Protein AF-A0A0I9TRM3-F1 (afdb_monomer_lite)

Organism: NCBI:txid29311

InterPro domains:
  IPR000084 PE-PGRS family, N-terminal [PF00934] (14-103)
  IPR038332 PPE superfamily [SSF140459] (17-93)

Structure (mmCIF, N/CA/C/O backbone):
data_AF-A0A0I9TRM3-F1
#
_entry.id   AF-A0A0I9TRM3-F1
#
loop_
_atom_site.group_PDB
_atom_site.id
_atom_site.type_symbol
_atom_site.label_atom_id
_atom_site.label_alt_id
_atom_site.label_comp_id
_atom_site.label_asym_id
_atom_site.label_entity_id
_atom_site.label_seq_id
_atom_site.pdbx_PDB_ins_code
_atom_site.Cartn_x
_atom_site.Cartn_y
_atom_site.Cartn_z
_atom_site.occupancy
_atom_site.B_iso_or_equiv
_atom_site.auth_seq_id
_atom_site.auth_comp_id
_atom_site.auth_asym_id
_atom_site.auth_atom_id
_atom_site.pdbx_PDB_model_num
ATOM 1 N N . MET A 1 1 ? 6.611 -0.626 -55.310 1.00 40.09 1 MET A N 1
ATOM 2 C CA . MET A 1 1 ? 7.076 0.446 -54.404 1.00 40.09 1 MET A CA 1
ATOM 3 C C . MET A 1 1 ? 6.396 0.248 -53.060 1.00 40.09 1 MET A C 1
ATOM 5 O O . MET A 1 1 ? 5.202 0.491 -52.957 1.00 40.09 1 MET A O 1
ATOM 9 N N . LEU A 1 2 ? 7.120 -0.291 -52.078 1.00 43.59 2 LEU A N 1
ATOM 10 C CA . LEU A 1 2 ? 6.645 -0.390 -50.696 1.00 43.59 2 LEU A CA 1
ATOM 11 C C . LEU A 1 2 ? 6.611 1.019 -50.092 1.00 43.59 2 LEU A C 1
ATOM 13 O O . LEU A 1 2 ? 7.574 1.773 -50.212 1.00 43.59 2 LEU A O 1
ATOM 17 N N . ASN A 1 3 ? 5.471 1.388 -49.514 1.00 50.25 3 ASN A N 1
ATOM 18 C CA . ASN A 1 3 ? 5.216 2.718 -48.981 1.00 50.25 3 ASN A CA 1
ATOM 19 C C . ASN A 1 3 ? 6.010 2.917 -47.678 1.00 50.25 3 ASN A C 1
ATOM 21 O O . ASN A 1 3 ? 5.616 2.408 -46.630 1.00 50.25 3 ASN A O 1
ATOM 25 N N . LEU A 1 4 ? 7.124 3.656 -47.745 1.00 54.84 4 LEU A N 1
ATOM 26 C CA . LEU A 1 4 ? 7.958 3.996 -46.583 1.00 54.84 4 LEU A CA 1
ATOM 27 C C . LEU A 1 4 ? 7.184 4.723 -45.468 1.00 54.84 4 LEU A C 1
ATOM 29 O O . LEU A 1 4 ? 7.631 4.707 -44.327 1.00 54.84 4 LEU A O 1
ATOM 33 N N . SER A 1 5 ? 6.030 5.336 -45.761 1.00 54.16 5 SER A N 1
ATOM 34 C CA . SER A 1 5 ? 5.204 5.984 -44.734 1.00 54.16 5 SER A CA 1
ATOM 35 C C . SER A 1 5 ? 4.516 4.971 -43.814 1.00 54.16 5 SER A C 1
ATOM 37 O O . SER A 1 5 ? 4.354 5.255 -42.634 1.00 54.16 5 SER A O 1
ATOM 39 N N . LEU A 1 6 ? 4.195 3.766 -44.303 1.00 48.88 6 LEU A N 1
ATOM 40 C CA . LEU A 1 6 ? 3.584 2.721 -43.473 1.00 48.88 6 LEU A CA 1
ATOM 41 C C . LEU A 1 6 ? 4.607 2.074 -42.523 1.00 48.88 6 LEU A C 1
ATOM 43 O O . LEU A 1 6 ? 4.245 1.608 -41.452 1.00 48.88 6 LEU A O 1
ATOM 47 N N . LEU A 1 7 ? 5.891 2.079 -42.899 1.00 48.03 7 LEU A N 1
ATOM 48 C CA . LEU A 1 7 ? 7.000 1.667 -42.029 1.00 48.03 7 LEU A CA 1
ATOM 49 C C . LEU A 1 7 ? 7.295 2.706 -40.935 1.00 48.03 7 LEU A C 1
ATOM 51 O O . LEU A 1 7 ? 7.729 2.315 -39.858 1.00 48.03 7 LEU A O 1
ATOM 55 N N . LYS A 1 8 ? 7.009 3.993 -41.191 1.00 45.03 8 LYS A N 1
ATOM 56 C CA . LYS A 1 8 ? 7.116 5.080 -40.204 1.00 45.03 8 LYS A CA 1
ATOM 57 C C . LYS A 1 8 ? 5.967 5.113 -39.202 1.00 45.03 8 LYS A C 1
ATOM 59 O O . LYS A 1 8 ? 6.196 5.398 -38.042 1.00 45.03 8 LYS A O 1
ATOM 64 N N . ASP A 1 9 ? 4.746 4.755 -39.591 1.00 44.81 9 ASP A N 1
ATOM 65 C CA . ASP A 1 9 ? 3.638 4.684 -38.619 1.00 44.81 9 ASP A CA 1
ATOM 66 C C . ASP A 1 9 ? 3.722 3.438 -37.715 1.00 44.81 9 ASP A C 1
ATOM 68 O O . ASP A 1 9 ? 3.151 3.407 -36.626 1.00 44.81 9 ASP A O 1
ATOM 72 N N . VAL A 1 10 ? 4.492 2.426 -38.132 1.00 49.06 10 VAL A N 1
ATOM 73 C CA . VAL A 1 10 ? 4.930 1.307 -37.279 1.00 49.06 10 VAL A CA 1
ATOM 74 C C . VAL A 1 10 ? 6.200 1.674 -36.484 1.00 49.06 10 VAL A C 1
ATOM 76 O O . VAL A 1 10 ? 6.611 0.903 -35.612 1.00 49.06 10 VAL A O 1
ATOM 79 N N . GLU A 1 11 ? 6.806 2.859 -36.696 1.00 47.38 11 GLU A N 1
ATOM 80 C CA . GLU A 1 11 ? 7.849 3.389 -35.808 1.00 47.38 11 GLU A CA 1
ATOM 81 C C . GLU A 1 11 ? 7.250 3.709 -34.432 1.00 47.38 11 GLU A C 1
ATOM 83 O O . GLU A 1 11 ? 6.847 4.817 -34.097 1.00 47.38 11 GLU A O 1
ATOM 88 N N . GLN A 1 12 ? 7.334 2.677 -33.599 1.00 53.97 12 GLN A N 1
ATOM 89 C CA . GLN A 1 12 ? 7.695 2.751 -32.195 1.00 53.97 12 GLN A CA 1
ATOM 90 C C . GLN A 1 12 ? 6.589 3.198 -31.240 1.00 53.97 12 GLN A C 1
ATOM 92 O O . GLN A 1 12 ? 6.696 4.203 -30.541 1.00 53.97 12 GLN A O 1
ATOM 97 N N . ILE A 1 13 ? 5.688 2.254 -30.954 1.00 56.44 13 ILE A N 1
ATOM 98 C CA . ILE A 1 13 ? 5.465 1.924 -29.538 1.00 56.44 13 ILE A CA 1
ATOM 99 C C . ILE A 1 13 ? 6.786 1.335 -29.016 1.00 56.44 13 ILE A C 1
ATOM 101 O O . ILE A 1 13 ? 6.970 0.120 -28.951 1.00 56.44 13 ILE A O 1
ATOM 105 N N . ARG A 1 14 ? 7.767 2.199 -28.732 1.00 72.25 14 ARG A N 1
ATOM 106 C CA . ARG A 1 14 ? 8.982 1.794 -28.029 1.00 72.25 14 ARG A CA 1
ATOM 107 C C . ARG A 1 14 ? 8.625 1.638 -26.565 1.00 72.25 14 ARG A C 1
ATOM 109 O O . ARG A 1 14 ? 7.961 2.495 -25.980 1.00 72.25 14 ARG A O 1
ATOM 116 N N . ALA A 1 15 ? 9.079 0.544 -25.969 1.00 82.31 15 ALA A N 1
ATOM 117 C CA . ALA A 1 15 ? 9.098 0.474 -24.523 1.00 82.31 15 ALA A CA 1
ATOM 118 C C . ALA A 1 15 ? 9.893 1.668 -23.980 1.00 82.31 15 ALA A C 1
ATOM 120 O O . ALA A 1 15 ? 10.879 2.093 -24.582 1.00 82.31 15 ALA A O 1
ATOM 121 N N . ASN A 1 16 ? 9.450 2.204 -22.847 1.00 90.69 16 ASN A N 1
ATOM 122 C CA . ASN A 1 16 ? 10.145 3.261 -22.124 1.00 90.69 16 ASN A CA 1
ATOM 123 C C . ASN A 1 16 ? 10.627 2.700 -20.773 1.00 90.69 16 ASN A C 1
ATOM 125 O O . ASN A 1 16 ? 9.903 2.826 -19.777 1.00 90.69 16 ASN A O 1
ATOM 129 N N . PRO A 1 17 ? 11.802 2.039 -20.727 1.00 94.25 17 PRO A N 1
ATOM 130 C CA . PRO A 1 17 ? 12.344 1.463 -19.497 1.00 94.25 17 PRO A CA 1
ATOM 131 C C . PRO A 1 17 ? 12.561 2.493 -18.385 1.00 94.25 17 PRO A C 1
ATOM 133 O O . PRO A 1 17 ? 12.323 2.193 -17.212 1.00 94.25 17 PRO A O 1
ATOM 136 N N . ASP A 1 18 ? 12.950 3.718 -18.743 1.00 93.62 18 ASP A N 1
ATOM 137 C CA . ASP A 1 18 ? 13.148 4.808 -17.785 1.00 93.62 18 ASP A CA 1
ATOM 138 C C . ASP A 1 18 ? 11.821 5.185 -17.123 1.00 93.62 18 ASP A C 1
ATOM 140 O O . ASP A 1 18 ? 11.718 5.221 -15.896 1.00 93.62 18 ASP A O 1
ATOM 144 N N . GLY A 1 19 ? 10.763 5.344 -17.925 1.00 94.50 19 GLY A N 1
ATOM 145 C CA . GLY A 1 19 ? 9.408 5.586 -17.430 1.00 94.50 19 GLY A CA 1
ATOM 146 C C . GLY A 1 19 ? 8.888 4.446 -16.548 1.00 94.50 19 GLY A C 1
ATOM 147 O O . GLY A 1 19 ? 8.283 4.693 -15.505 1.00 94.50 19 GLY A O 1
ATOM 148 N N . MET A 1 20 ? 9.163 3.188 -16.904 1.00 96.56 20 MET A N 1
ATOM 149 C CA . MET A 1 20 ? 8.815 2.030 -16.066 1.00 96.56 20 MET A CA 1
ATOM 150 C C . MET A 1 20 ? 9.551 2.058 -14.716 1.00 96.56 20 MET A C 1
ATOM 152 O O . MET A 1 20 ? 8.946 1.787 -13.675 1.00 96.56 20 MET A O 1
ATOM 156 N N . THR A 1 21 ? 10.833 2.430 -14.712 1.00 97.00 21 THR A N 1
ATOM 157 C CA . TH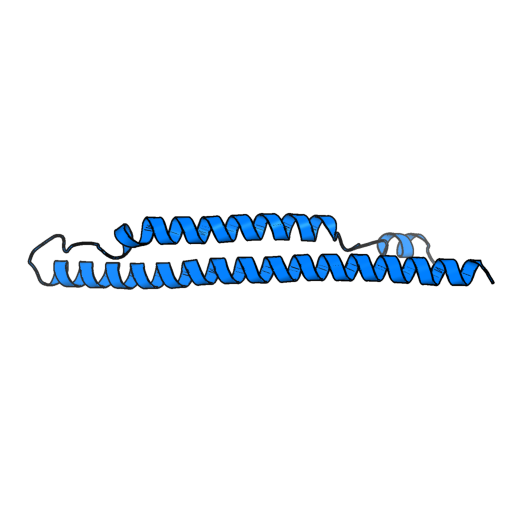R A 1 21 ? 11.656 2.551 -13.497 1.00 97.00 21 THR A CA 1
ATOM 158 C C . THR A 1 21 ? 11.181 3.697 -12.602 1.00 97.00 21 THR A C 1
ATOM 160 O O . THR A 1 21 ? 11.079 3.541 -11.378 1.00 97.00 21 THR A O 1
ATOM 163 N N . GLU A 1 22 ? 10.827 4.835 -13.200 1.00 97.12 22 GLU A N 1
ATOM 164 C CA . GLU A 1 22 ? 10.262 5.983 -12.495 1.00 97.12 22 GLU A CA 1
ATOM 165 C C . GLU A 1 22 ? 8.927 5.617 -11.830 1.00 97.12 22 GLU A C 1
ATOM 167 O O . GLU A 1 22 ? 8.751 5.818 -10.624 1.00 97.12 22 GLU A O 1
ATOM 172 N N . VAL A 1 23 ? 8.000 5.016 -12.586 1.00 96.56 23 VAL A N 1
ATOM 173 C CA . VAL A 1 23 ? 6.695 4.586 -12.062 1.00 96.56 23 VAL A CA 1
ATOM 174 C C . VAL A 1 23 ? 6.861 3.522 -10.980 1.00 96.56 23 VAL A C 1
ATOM 176 O O . VAL A 1 23 ? 6.180 3.595 -9.958 1.00 96.56 23 VAL A O 1
ATOM 179 N N . SER A 1 24 ? 7.789 2.574 -11.148 1.00 98.00 24 SER A N 1
ATOM 180 C CA . SER A 1 24 ? 8.133 1.602 -10.105 1.00 98.00 24 SER A CA 1
ATOM 181 C C . SER A 1 24 ? 8.498 2.309 -8.796 1.00 98.00 24 SER A C 1
ATOM 183 O O . SER A 1 24 ? 7.929 2.012 -7.746 1.00 98.00 24 SER A O 1
ATOM 185 N N . THR A 1 25 ? 9.409 3.281 -8.851 1.00 97.69 25 THR A N 1
ATOM 186 C CA . THR A 1 25 ? 9.871 4.014 -7.662 1.00 97.69 25 THR A CA 1
ATOM 187 C C . THR A 1 25 ? 8.723 4.756 -6.979 1.00 97.69 25 THR A C 1
ATOM 189 O O . THR A 1 25 ? 8.513 4.596 -5.775 1.00 97.69 25 THR A O 1
ATOM 192 N N . LYS A 1 26 ? 7.913 5.486 -7.756 1.00 98.00 26 LYS A N 1
ATOM 193 C CA . LYS A 1 26 ? 6.729 6.191 -7.239 1.00 98.00 26 LYS A CA 1
ATOM 194 C C . LYS A 1 26 ? 5.713 5.234 -6.620 1.00 98.00 26 LYS A C 1
ATOM 196 O O . LYS A 1 26 ? 5.119 5.542 -5.591 1.00 98.00 26 LYS A O 1
ATOM 201 N N . MET A 1 27 ? 5.515 4.058 -7.209 1.00 97.56 27 MET A N 1
ATOM 202 C CA . MET A 1 27 ? 4.569 3.075 -6.684 1.00 97.56 27 MET A CA 1
ATOM 203 C C . MET A 1 27 ? 5.036 2.478 -5.349 1.00 97.56 27 MET A C 1
ATOM 205 O O . MET A 1 27 ? 4.209 2.272 -4.459 1.00 97.56 27 MET A O 1
ATOM 209 N N . VAL A 1 28 ? 6.343 2.245 -5.166 1.00 97.50 28 VAL A N 1
ATOM 210 C CA . VAL A 1 28 ? 6.900 1.840 -3.860 1.00 97.50 28 VAL A CA 1
ATOM 211 C C . VAL A 1 28 ? 6.608 2.900 -2.802 1.00 97.50 28 VAL A C 1
ATOM 213 O O . VAL A 1 28 ? 6.162 2.561 -1.703 1.00 97.50 28 VAL A O 1
ATOM 216 N N . GLU A 1 29 ? 6.824 4.173 -3.136 1.00 97.75 29 GLU A N 1
ATOM 217 C CA . GLU A 1 29 ? 6.545 5.291 -2.237 1.00 97.75 29 GLU A CA 1
ATOM 218 C C . GLU A 1 29 ? 5.057 5.361 -1.873 1.00 97.75 29 GLU A C 1
ATOM 220 O O . GLU A 1 29 ? 4.716 5.360 -0.689 1.00 97.75 29 GLU A O 1
ATOM 225 N N . ILE A 1 30 ? 4.161 5.324 -2.864 1.00 97.88 30 ILE A N 1
ATOM 226 C CA . ILE A 1 30 ? 2.706 5.323 -2.650 1.00 97.88 30 ILE A CA 1
ATOM 227 C C . ILE A 1 30 ? 2.292 4.156 -1.748 1.00 97.88 30 ILE A C 1
ATOM 229 O O . ILE A 1 30 ? 1.586 4.356 -0.759 1.00 97.88 30 ILE A O 1
ATOM 233 N N . ALA A 1 31 ? 2.756 2.939 -2.042 1.00 97.69 31 ALA A N 1
ATOM 234 C CA . ALA A 1 31 ? 2.439 1.766 -1.239 1.00 97.69 31 ALA A CA 1
ATOM 235 C C . ALA A 1 31 ? 2.932 1.906 0.210 1.00 97.69 31 ALA A C 1
ATOM 237 O O . ALA A 1 31 ? 2.232 1.518 1.146 1.00 97.69 31 ALA A O 1
ATOM 238 N N . HIS A 1 32 ? 4.116 2.486 0.415 1.00 97.44 32 HIS A N 1
ATOM 239 C CA . HIS A 1 32 ? 4.645 2.752 1.748 1.00 97.44 32 HIS A CA 1
ATOM 240 C C . HIS A 1 32 ? 3.793 3.771 2.517 1.00 97.44 32 HIS A C 1
ATOM 242 O O . HIS A 1 32 ? 3.423 3.514 3.667 1.00 97.44 32 HIS A O 1
ATOM 248 N N . GLN A 1 33 ? 3.413 4.878 1.872 1.00 98.06 33 GLN A N 1
ATOM 249 C CA . GLN A 1 33 ? 2.542 5.892 2.471 1.00 98.06 33 GLN A CA 1
ATOM 250 C C . GLN A 1 33 ? 1.166 5.323 2.836 1.00 98.06 33 GLN A C 1
ATOM 252 O O . GLN A 1 33 ? 0.652 5.611 3.918 1.00 98.06 33 GLN A O 1
ATOM 257 N N . ILE A 1 34 ? 0.597 4.459 1.987 1.00 97.62 34 ILE A N 1
ATOM 258 C CA . ILE A 1 34 ? -0.663 3.758 2.272 1.00 97.62 34 ILE A CA 1
ATOM 259 C C . ILE A 1 34 ? -0.528 2.902 3.535 1.00 97.62 34 ILE A C 1
ATOM 261 O O . ILE A 1 34 ? -1.361 3.021 4.434 1.00 97.62 34 ILE A O 1
ATOM 265 N N . SER A 1 35 ? 0.526 2.084 3.649 1.00 96.19 35 SER A N 1
ATOM 266 C CA . SER A 1 35 ? 0.751 1.251 4.840 1.00 96.19 35 SER A CA 1
ATOM 267 C C . SER A 1 35 ? 0.895 2.090 6.117 1.00 96.19 35 SER A C 1
ATOM 269 O O . SER A 1 35 ? 0.282 1.769 7.137 1.00 96.19 35 SER A O 1
ATOM 271 N N . ILE A 1 36 ? 1.654 3.192 6.070 1.00 97.44 36 ILE A N 1
ATOM 272 C CA . ILE A 1 36 ? 1.817 4.102 7.217 1.00 97.44 36 ILE A CA 1
ATOM 273 C C . ILE A 1 36 ? 0.476 4.722 7.614 1.00 97.44 36 ILE A C 1
ATOM 275 O O . ILE A 1 36 ? 0.104 4.714 8.792 1.00 97.44 36 ILE A O 1
ATOM 279 N N . ALA A 1 37 ? -0.260 5.267 6.644 1.00 97.12 37 ALA A N 1
ATOM 280 C CA . ALA A 1 37 ? -1.543 5.907 6.895 1.00 97.12 37 ALA A CA 1
ATOM 281 C C . ALA A 1 37 ? -2.556 4.914 7.481 1.00 97.12 37 ALA A C 1
ATOM 283 O O . ALA A 1 37 ? -3.243 5.244 8.453 1.00 97.12 37 ALA A O 1
ATOM 284 N N . ASN A 1 38 ? -2.599 3.690 6.948 1.00 96.75 38 ASN A N 1
ATOM 285 C CA . ASN A 1 38 ? -3.466 2.622 7.430 1.00 96.75 38 ASN A CA 1
ATOM 286 C C . ASN A 1 38 ? -3.167 2.268 8.893 1.00 96.75 38 ASN A C 1
ATOM 288 O O . ASN A 1 38 ? -4.061 2.309 9.740 1.00 96.75 38 ASN A O 1
ATOM 292 N N . ALA A 1 39 ? -1.894 2.030 9.225 1.00 95.75 39 ALA A N 1
ATOM 293 C CA . ALA A 1 39 ? -1.470 1.736 10.592 1.00 95.75 39 ALA A CA 1
ATOM 294 C C . ALA A 1 39 ? -1.797 2.886 11.561 1.00 95.75 39 ALA A C 1
ATOM 296 O O . ALA A 1 39 ? -2.318 2.659 12.654 1.00 95.75 39 ALA A O 1
ATOM 297 N N . LYS A 1 40 ? -1.561 4.138 11.144 1.00 96.94 40 LYS A N 1
ATOM 298 C CA . LYS A 1 40 ? -1.838 5.333 11.957 1.00 96.94 40 LYS A CA 1
ATOM 299 C C . LYS A 1 40 ? -3.330 5.519 12.243 1.00 96.94 40 LYS A C 1
ATOM 301 O O . LYS A 1 40 ? -3.692 6.012 13.311 1.00 96.94 40 LYS A O 1
ATOM 306 N N . LYS A 1 41 ? -4.203 5.171 11.295 1.00 95.12 41 LYS A N 1
ATOM 307 C CA . LYS A 1 41 ? -5.659 5.364 11.414 1.00 95.12 41 LYS A CA 1
ATOM 308 C C . LYS A 1 41 ? -6.390 4.155 11.995 1.00 95.12 41 LYS A C 1
ATOM 310 O O . LYS A 1 41 ? -7.500 4.330 12.503 1.00 95.12 41 LYS A O 1
ATOM 315 N N . ALA A 1 42 ? -5.764 2.978 12.017 1.00 95.50 42 ALA A N 1
ATOM 316 C CA . ALA A 1 42 ? -6.362 1.749 12.530 1.00 95.50 42 ALA A CA 1
ATOM 317 C C . ALA A 1 42 ? -7.004 1.899 13.925 1.00 95.50 42 ALA A C 1
ATOM 319 O O . ALA A 1 42 ? -8.151 1.476 14.075 1.00 95.50 42 ALA A O 1
ATOM 320 N N . PRO A 1 43 ? -6.386 2.542 14.941 1.00 95.00 43 PRO A N 1
ATOM 321 C CA . PRO A 1 43 ? -7.010 2.660 16.261 1.00 95.00 43 PRO A CA 1
ATOM 322 C C . PRO A 1 43 ? -8.336 3.425 16.237 1.00 95.00 43 PRO A C 1
ATOM 324 O O . PRO A 1 43 ? -9.288 3.014 16.891 1.00 95.00 43 PRO A O 1
ATOM 327 N N . VAL A 1 44 ? -8.425 4.497 15.444 1.00 95.00 44 VAL A N 1
ATOM 328 C CA . VAL A 1 44 ? -9.631 5.338 15.354 1.00 95.00 44 VAL A CA 1
ATOM 329 C C . VAL A 1 44 ? -10.786 4.578 14.699 1.00 95.00 44 VAL A C 1
ATOM 331 O O . VAL A 1 44 ? -11.941 4.788 15.048 1.00 95.00 44 VAL A O 1
ATOM 334 N N . MET A 1 45 ? -10.478 3.660 13.781 1.00 94.69 45 MET A N 1
ATOM 335 C CA . MET A 1 45 ? -11.482 2.875 13.059 1.00 94.69 45 MET A CA 1
ATOM 336 C C . MET A 1 45 ? -11.842 1.551 13.750 1.00 94.69 45 MET A C 1
ATOM 338 O O . MET A 1 45 ? -12.869 0.960 13.428 1.00 94.69 45 MET A O 1
ATOM 342 N N . THR A 1 46 ? -11.006 1.062 14.673 1.00 97.00 46 THR A N 1
ATOM 343 C CA . THR A 1 46 ? -11.153 -0.272 15.296 1.00 97.00 46 THR A CA 1
ATOM 344 C C . THR A 1 46 ? -11.393 -0.247 16.803 1.00 97.00 46 THR A C 1
ATOM 346 O O . THR A 1 46 ? -11.649 -1.304 17.387 1.00 97.00 46 THR A O 1
ATOM 349 N N . LYS A 1 47 ? -11.330 0.934 17.430 1.00 97.06 47 LYS A N 1
ATOM 350 C CA . LYS A 1 47 ? -11.583 1.147 18.863 1.00 97.06 47 LYS A CA 1
ATOM 351 C C . LYS A 1 47 ? -12.702 2.165 19.110 1.00 97.06 47 LYS A C 1
ATOM 353 O O . LYS A 1 47 ? -12.629 2.962 20.038 1.00 97.06 47 LYS A O 1
ATOM 358 N N . ILE A 1 48 ? -13.732 2.145 18.271 1.00 97.00 48 ILE A N 1
ATOM 359 C CA . ILE A 1 48 ? -14.929 2.976 18.405 1.00 97.00 48 ILE A CA 1
ATOM 360 C C . ILE A 1 48 ? -15.729 2.483 19.622 1.00 97.00 48 ILE A C 1
ATOM 362 O O . ILE A 1 48 ? -16.161 1.324 19.627 1.00 97.00 48 ILE A O 1
ATOM 366 N N . PRO A 1 49 ? -15.922 3.312 20.661 1.00 97.44 49 PRO A N 1
ATOM 367 C CA . PRO A 1 49 ? -16.729 2.938 21.814 1.00 97.44 49 PRO A CA 1
ATOM 368 C C . PRO A 1 49 ? -18.224 2.964 21.475 1.00 97.44 49 PRO A C 1
ATOM 370 O O . PRO A 1 49 ? -18.657 3.613 20.523 1.00 97.44 49 PRO A O 1
ATOM 373 N N . ALA A 1 50 ? -19.029 2.272 22.281 1.00 97.94 50 ALA A N 1
ATOM 374 C CA . ALA A 1 50 ? -20.478 2.414 22.208 1.00 97.94 50 ALA A CA 1
ATOM 375 C C . ALA A 1 50 ? -20.893 3.826 22.660 1.00 97.94 50 ALA A C 1
ATOM 377 O O . ALA A 1 50 ? -20.415 4.278 23.703 1.00 97.94 50 ALA A O 1
ATOM 378 N N . PRO A 1 51 ? -21.772 4.521 21.912 1.00 97.19 51 PRO A N 1
ATOM 379 C CA . PRO A 1 51 ? -22.214 5.867 22.279 1.00 97.19 51 PRO A CA 1
ATOM 380 C C . PRO A 1 51 ? -23.170 5.879 23.485 1.00 97.19 51 PRO A C 1
ATOM 382 O O . PRO A 1 51 ? -23.308 6.903 24.147 1.00 97.19 51 PRO A O 1
ATOM 385 N N . GLY A 1 52 ? -23.804 4.745 23.791 1.00 97.38 52 GLY A N 1
ATOM 386 C CA . GLY A 1 52 ? -24.734 4.562 24.904 1.00 97.38 52 GLY A CA 1
ATOM 387 C C . GLY A 1 52 ? -24.627 3.173 25.540 1.00 97.38 52 GLY A C 1
ATOM 388 O O . GLY A 1 52 ? -23.865 2.316 25.088 1.00 97.38 52 GLY A O 1
ATOM 389 N N . LYS A 1 53 ? -25.394 2.956 26.616 1.00 97.75 53 LYS A N 1
ATOM 390 C CA . LYS A 1 53 ? -25.436 1.686 27.371 1.00 97.75 53 LYS A CA 1
ATOM 391 C C . LYS A 1 53 ? -26.439 0.669 26.814 1.00 97.75 53 LYS A C 1
ATOM 393 O O . LYS A 1 53 ? -26.512 -0.448 27.316 1.00 97.75 53 LYS A O 1
ATOM 398 N N . ASP A 1 54 ? -27.234 1.058 25.824 1.00 98.19 54 ASP A N 1
ATOM 399 C CA . ASP A 1 54 ? -28.251 0.211 25.215 1.00 98.19 54 ASP A CA 1
ATOM 400 C C . ASP A 1 54 ? -27.650 -0.801 24.221 1.00 98.19 54 ASP A C 1
ATOM 402 O O . ASP A 1 54 ? -26.503 -0.699 23.768 1.00 98.19 54 ASP A O 1
ATOM 406 N N . SER A 1 55 ? -28.449 -1.808 23.873 1.00 98.00 55 SER A N 1
ATOM 407 C CA . SER A 1 55 ? -28.035 -2.888 22.977 1.00 98.00 55 SER A CA 1
ATOM 408 C C . SER A 1 55 ? -27.759 -2.414 21.547 1.00 98.00 55 SER A C 1
ATOM 410 O O . SER A 1 55 ? -26.887 -2.984 20.886 1.00 98.00 55 SER A O 1
ATOM 412 N N . VAL A 1 56 ? -28.436 -1.364 21.071 1.00 98.19 56 VAL A N 1
ATOM 413 C CA . VAL A 1 56 ? -28.245 -0.810 19.722 1.00 98.19 56 VAL A CA 1
ATOM 414 C C . VAL A 1 56 ? -26.908 -0.078 19.641 1.00 98.19 56 VAL A C 1
ATOM 416 O O . VAL A 1 56 ? -26.146 -0.287 18.694 1.00 98.19 56 VAL A O 1
ATOM 419 N N . SER A 1 57 ? -26.558 0.701 20.664 1.00 98.38 57 SER A N 1
ATOM 420 C CA . SER A 1 57 ? -25.246 1.336 20.811 1.00 98.38 57 SER A CA 1
ATOM 421 C C . SER A 1 57 ? -24.108 0.312 20.834 1.00 98.38 57 SER A C 1
ATOM 423 O O . SER A 1 57 ? -23.107 0.472 20.1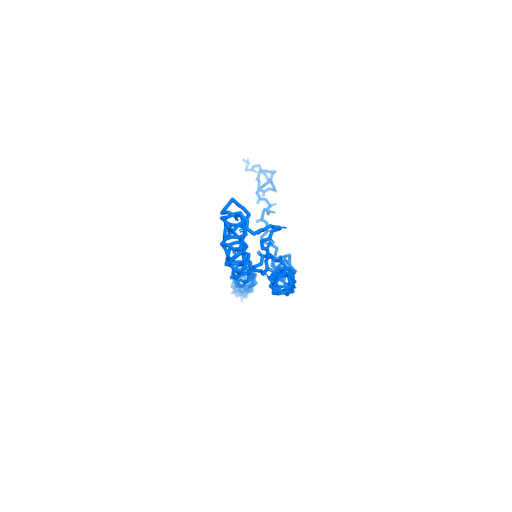28 1.00 98.38 57 SER A O 1
ATOM 425 N N . ALA A 1 58 ? -24.270 -0.778 21.592 1.00 98.44 58 ALA A N 1
ATOM 426 C CA . ALA A 1 58 ? -23.290 -1.861 21.640 1.00 98.44 58 ALA A CA 1
ATOM 427 C C . ALA A 1 58 ? -23.138 -2.571 20.283 1.00 98.44 58 ALA A C 1
ATOM 429 O O . ALA A 1 58 ? -22.015 -2.842 19.845 1.00 98.44 58 ALA A O 1
ATOM 430 N N . LEU A 1 59 ? -24.251 -2.852 19.597 1.00 98.38 59 LEU A N 1
ATOM 431 C CA . LEU A 1 59 ? -24.244 -3.463 18.268 1.00 98.38 59 LEU A CA 1
ATOM 432 C C . LEU A 1 59 ? -23.561 -2.558 17.236 1.00 98.38 59 LEU A C 1
ATOM 434 O O . LEU A 1 59 ? -22.722 -3.027 16.467 1.00 98.38 59 LEU A O 1
ATOM 438 N N . SER A 1 60 ? -23.863 -1.260 17.265 1.00 97.94 60 SER A N 1
ATOM 439 C CA . SER A 1 60 ? -23.288 -0.262 16.360 1.00 97.94 60 SER A CA 1
ATOM 440 C C . SER A 1 60 ? -21.768 -0.191 16.511 1.00 97.94 60 SER A C 1
ATOM 442 O O . SER A 1 60 ? -21.039 -0.290 15.523 1.00 97.94 60 SER A O 1
ATOM 444 N N . ALA A 1 61 ? -21.266 -0.126 17.750 1.00 98.44 61 ALA A N 1
ATOM 445 C CA . ALA A 1 61 ? -19.830 -0.151 18.022 1.00 98.44 61 ALA A CA 1
ATOM 446 C C . ALA A 1 61 ? -19.171 -1.430 17.484 1.00 98.44 61 ALA A C 1
ATOM 448 O O . ALA A 1 61 ? -18.139 -1.374 16.814 1.00 98.44 61 ALA A O 1
ATOM 449 N N . ARG A 1 62 ? -19.775 -2.601 17.728 1.00 98.25 62 ARG A N 1
ATOM 450 C CA . ARG A 1 62 ? -19.267 -3.884 17.208 1.00 98.25 62 ARG A CA 1
ATOM 451 C C . ARG A 1 62 ? -19.197 -3.888 15.682 1.00 98.25 62 ARG A C 1
ATOM 453 O O . ARG A 1 62 ? -18.173 -4.301 15.135 1.00 98.25 62 ARG A O 1
ATOM 460 N N . PHE A 1 63 ? -20.245 -3.406 15.014 1.00 98.00 63 PHE A N 1
ATOM 461 C CA . PHE A 1 63 ? -20.319 -3.337 13.557 1.00 98.00 63 PHE A CA 1
ATOM 462 C C . PHE A 1 63 ? -19.216 -2.450 12.971 1.00 98.00 63 PHE A C 1
ATOM 464 O O . PHE A 1 63 ? -18.445 -2.909 12.125 1.00 98.00 63 PHE A O 1
ATOM 471 N N . PHE A 1 64 ? -19.082 -1.209 13.448 1.00 97.69 64 PHE A N 1
ATOM 472 C CA . PHE A 1 64 ? -18.078 -0.288 12.913 1.00 97.69 64 PHE A CA 1
ATOM 473 C C . PHE A 1 64 ? -16.650 -0.755 13.191 1.00 97.69 64 PHE A C 1
ATOM 475 O O . PHE A 1 64 ? -15.817 -0.697 12.291 1.00 97.69 64 PHE A O 1
ATOM 482 N N . ASN A 1 65 ? -16.378 -1.316 14.371 1.00 98.31 65 ASN A N 1
ATOM 483 C CA . ASN A 1 65 ? -15.061 -1.873 14.679 1.00 98.31 65 ASN A CA 1
ATOM 484 C C . ASN A 1 65 ? -14.709 -3.075 13.793 1.00 98.31 65 ASN A C 1
ATOM 48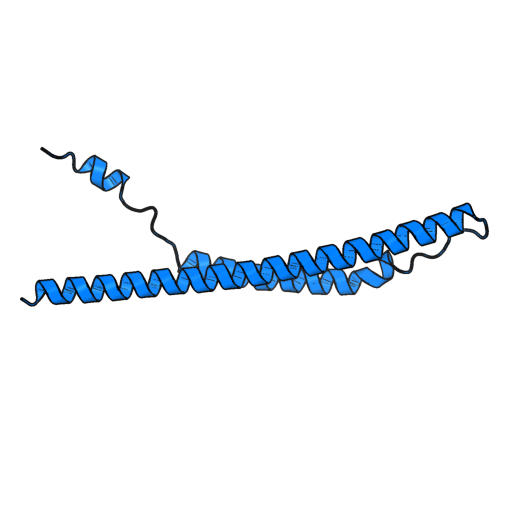6 O O . ASN A 1 65 ? -13.564 -3.211 13.359 1.00 98.31 65 ASN A O 1
ATOM 490 N N . ALA A 1 66 ? -15.678 -3.952 13.508 1.00 98.12 66 ALA A N 1
ATOM 491 C CA . ALA A 1 66 ? -15.480 -5.053 12.569 1.00 98.12 66 ALA A CA 1
ATOM 492 C C . ALA A 1 66 ? -15.193 -4.533 11.156 1.00 98.12 66 ALA A C 1
ATOM 494 O O . ALA A 1 66 ? -14.245 -4.983 10.513 1.00 98.12 66 ALA A O 1
ATOM 495 N N . ARG A 1 67 ? -15.950 -3.528 10.707 1.00 97.06 67 ARG A N 1
ATOM 496 C CA . ARG A 1 67 ? -15.740 -2.887 9.409 1.00 97.06 67 ARG A CA 1
ATOM 497 C C . ARG A 1 67 ? -14.382 -2.182 9.324 1.00 97.06 67 ARG A C 1
ATOM 499 O O . ARG A 1 67 ? -13.710 -2.307 8.306 1.00 97.06 67 ARG A O 1
ATOM 506 N N . GLY A 1 68 ? -13.937 -1.522 10.392 1.00 97.44 68 GLY A N 1
ATOM 507 C CA . GLY A 1 68 ? -12.608 -0.915 10.481 1.00 97.44 68 GLY A CA 1
ATOM 508 C C . GLY A 1 68 ? -11.477 -1.930 10.307 1.00 97.44 68 GLY A C 1
ATOM 509 O O . GLY A 1 68 ? -10.539 -1.670 9.559 1.00 97.44 68 GLY A O 1
ATOM 510 N N . ARG A 1 69 ? -11.594 -3.121 10.916 1.00 97.81 69 ARG A N 1
ATOM 511 C CA . ARG A 1 69 ? -10.614 -4.209 10.730 1.00 97.81 69 ARG A CA 1
ATOM 512 C C . ARG A 1 69 ? -10.584 -4.719 9.291 1.00 97.81 69 ARG A C 1
ATOM 514 O O . ARG A 1 69 ? -9.507 -4.953 8.755 1.00 97.81 69 ARG A O 1
ATOM 521 N N . LEU A 1 70 ? -11.747 -4.857 8.650 1.00 97.31 70 LEU A N 1
ATOM 522 C CA . LEU A 1 70 ? -11.814 -5.246 7.237 1.00 97.31 70 LEU A CA 1
ATOM 523 C C . LEU A 1 70 ? -11.125 -4.208 6.341 1.00 97.31 70 LEU A C 1
ATOM 525 O O . LEU A 1 70 ? -10.297 -4.576 5.511 1.00 97.31 70 LEU A O 1
ATOM 529 N N . TYR A 1 71 ? -11.404 -2.915 6.540 1.00 96.06 71 TYR A N 1
ATOM 530 C CA . TYR A 1 71 ? -10.728 -1.847 5.796 1.00 96.06 71 TYR A CA 1
ATOM 531 C C . TYR A 1 71 ? -9.214 -1.864 5.994 1.00 96.06 71 TYR A C 1
ATOM 533 O O . TYR A 1 71 ? -8.486 -1.694 5.017 1.00 96.06 71 TYR A O 1
ATOM 541 N N . GLN A 1 72 ? -8.739 -2.116 7.217 1.00 96.62 72 GLN A N 1
ATOM 542 C CA . GLN A 1 72 ? -7.310 -2.237 7.489 1.00 96.62 72 GLN A CA 1
ATOM 543 C C . GLN A 1 72 ? -6.674 -3.339 6.635 1.00 96.62 72 GLN A C 1
ATOM 545 O O . GLN A 1 72 ? -5.714 -3.078 5.914 1.00 96.62 72 GLN A O 1
ATOM 550 N N . VAL A 1 73 ? -7.257 -4.540 6.650 1.00 96.06 73 VAL A N 1
ATOM 551 C CA . VAL A 1 73 ? -6.757 -5.689 5.881 1.00 96.06 73 VAL A CA 1
ATOM 552 C C . VAL A 1 73 ? -6.763 -5.408 4.376 1.00 96.06 73 VAL A C 1
ATOM 554 O O . VAL A 1 73 ? -5.788 -5.703 3.685 1.00 96.06 73 VAL A O 1
AT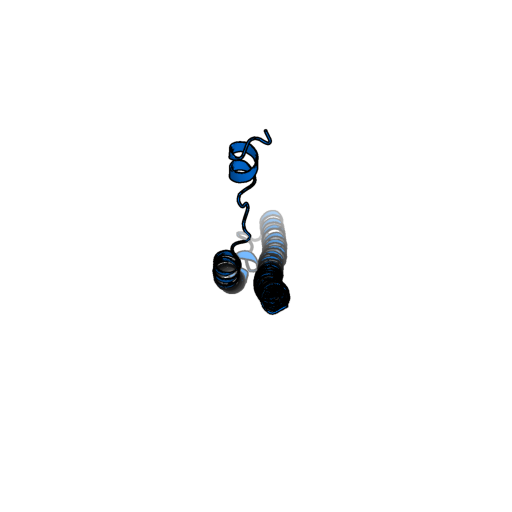OM 557 N N . HIS A 1 74 ? -7.840 -4.822 3.847 1.00 97.06 74 HIS A N 1
ATOM 558 C CA . HIS A 1 74 ? -7.926 -4.494 2.421 1.00 97.06 74 HIS A CA 1
ATOM 559 C C . HIS A 1 74 ? -6.914 -3.426 2.002 1.00 97.06 74 HIS A C 1
ATOM 561 O O . HIS A 1 74 ? -6.333 -3.530 0.922 1.00 97.06 74 HIS A O 1
ATOM 567 N N . THR A 1 75 ? -6.677 -2.434 2.856 1.00 96.94 75 THR A N 1
ATOM 568 C CA . THR A 1 75 ? -5.726 -1.352 2.581 1.00 96.94 75 THR A CA 1
ATOM 569 C C . THR A 1 75 ? -4.287 -1.870 2.582 1.00 96.94 75 THR A C 1
ATOM 571 O O . THR A 1 75 ? -3.535 -1.568 1.656 1.00 96.94 75 THR A O 1
ATOM 574 N N . ASP A 1 76 ? -3.922 -2.730 3.540 1.00 96.31 76 ASP A N 1
ATOM 575 C CA . ASP A 1 76 ? -2.606 -3.387 3.558 1.00 96.31 76 ASP A CA 1
ATOM 576 C C . ASP A 1 76 ? -2.402 -4.276 2.328 1.00 96.31 76 ASP A C 1
ATOM 578 O O . ASP A 1 76 ? -1.341 -4.248 1.701 1.00 96.31 76 ASP A O 1
ATOM 582 N N . ARG A 1 77 ? -3.439 -5.016 1.920 1.00 97.56 77 ARG A N 1
ATOM 583 C CA . ARG A 1 77 ? -3.389 -5.822 0.696 1.00 97.56 77 ARG A CA 1
ATOM 584 C C . ARG A 1 77 ? -3.227 -4.963 -0.559 1.00 97.56 77 ARG A C 1
ATOM 586 O O . ARG A 1 77 ? -2.488 -5.354 -1.457 1.00 97.56 77 ARG A O 1
ATOM 593 N N . GLY A 1 78 ? -3.879 -3.804 -0.626 1.00 97.06 78 GLY A N 1
ATOM 594 C CA . GLY A 1 78 ? -3.693 -2.842 -1.715 1.00 97.06 78 GLY A CA 1
ATOM 595 C C . GLY A 1 78 ? -2.253 -2.330 -1.803 1.00 97.06 78 GLY A C 1
ATOM 596 O O . GLY A 1 78 ? -1.674 -2.314 -2.888 1.00 97.06 78 GLY A O 1
ATOM 597 N N . ALA A 1 79 ? -1.644 -1.990 -0.663 1.00 97.94 79 ALA A N 1
ATOM 598 C CA . ALA A 1 79 ? -0.237 -1.594 -0.608 1.00 97.94 79 ALA A CA 1
ATOM 599 C C . ALA A 1 79 ? 0.705 -2.720 -1.069 1.00 97.94 79 ALA A C 1
ATOM 601 O O . ALA A 1 79 ? 1.642 -2.471 -1.826 1.00 97.94 79 ALA A O 1
ATOM 602 N N . ASP A 1 80 ? 0.449 -3.966 -0.663 1.00 97.69 80 ASP A N 1
ATOM 603 C CA . ASP A 1 80 ? 1.236 -5.121 -1.112 1.00 97.69 80 ASP A CA 1
ATOM 604 C C . ASP A 1 80 ? 1.135 -5.340 -2.631 1.00 97.69 80 ASP A C 1
ATOM 606 O O . ASP A 1 80 ? 2.149 -5.529 -3.303 1.00 97.69 80 ASP A O 1
ATOM 610 N N . ILE A 1 81 ? -0.070 -5.227 -3.201 1.00 97.50 81 ILE A N 1
ATOM 611 C CA . ILE A 1 81 ? -0.276 -5.284 -4.657 1.00 97.50 81 ILE A CA 1
ATOM 612 C C . ILE A 1 81 ? 0.521 -4.178 -5.361 1.00 97.50 81 ILE A C 1
ATOM 614 O O . ILE A 1 81 ? 1.205 -4.462 -6.344 1.00 97.50 81 ILE A O 1
ATOM 618 N N . GLY A 1 82 ? 0.492 -2.946 -4.840 1.00 96.56 82 GLY A N 1
ATOM 619 C CA . GLY A 1 82 ? 1.281 -1.832 -5.374 1.00 96.56 82 GLY A CA 1
ATOM 620 C C . GLY A 1 82 ? 2.785 -2.125 -5.382 1.00 96.56 82 GLY A C 1
ATOM 621 O O . GLY A 1 82 ? 3.451 -1.920 -6.397 1.00 96.56 82 GLY A O 1
ATOM 622 N N . LYS A 1 83 ? 3.325 -2.695 -4.296 1.00 96.94 83 LYS A N 1
ATOM 623 C CA . LYS A 1 83 ? 4.739 -3.111 -4.235 1.00 96.94 83 LYS A CA 1
ATOM 624 C C . LYS A 1 83 ? 5.064 -4.184 -5.269 1.00 96.94 83 LYS A C 1
ATOM 626 O O . LYS A 1 83 ? 6.041 -4.041 -5.998 1.00 96.94 83 LYS A O 1
ATOM 631 N N . ARG A 1 84 ? 4.242 -5.226 -5.389 1.00 97.81 84 ARG A N 1
ATOM 632 C CA . ARG A 1 84 ? 4.465 -6.283 -6.390 1.00 97.81 84 ARG A CA 1
ATOM 633 C C . ARG A 1 84 ? 4.442 -5.725 -7.809 1.00 97.81 84 ARG A C 1
ATOM 635 O O . ARG A 1 84 ? 5.328 -6.037 -8.595 1.00 97.81 84 ARG A O 1
ATOM 642 N N . PHE A 1 85 ? 3.484 -4.847 -8.105 1.00 96.44 85 PHE A N 1
ATOM 643 C CA . PHE A 1 85 ? 3.407 -4.164 -9.393 1.00 96.44 85 PHE A CA 1
ATOM 644 C C . PHE A 1 85 ? 4.665 -3.332 -9.681 1.00 96.44 85 PHE A C 1
ATOM 646 O O . PHE A 1 85 ? 5.187 -3.386 -10.792 1.00 96.44 85 PHE A O 1
ATOM 653 N N . SER A 1 86 ? 5.209 -2.631 -8.678 1.00 97.62 86 SER A N 1
ATOM 654 C CA . SER A 1 86 ? 6.473 -1.899 -8.834 1.00 97.62 86 SER A CA 1
ATOM 655 C C . SER A 1 86 ? 7.640 -2.813 -9.221 1.00 97.62 86 SER A C 1
ATOM 657 O O . SER A 1 86 ? 8.389 -2.502 -10.144 1.00 97.62 86 SER A O 1
ATOM 659 N N . TRP A 1 87 ? 7.753 -3.987 -8.593 1.00 97.44 87 TRP A N 1
ATOM 660 C CA . TRP A 1 87 ? 8.796 -4.954 -8.927 1.00 97.44 87 TRP A CA 1
ATOM 661 C C . TRP A 1 87 ? 8.643 -5.479 -10.349 1.00 97.44 87 TRP A C 1
ATOM 663 O O . TRP A 1 87 ? 9.633 -5.538 -11.070 1.00 97.44 87 TRP A O 1
ATOM 673 N N . SER A 1 88 ? 7.414 -5.773 -10.778 1.00 97.81 88 SER A N 1
ATOM 674 C CA . SER A 1 88 ? 7.143 -6.186 -12.155 1.00 97.81 88 SER A CA 1
ATOM 675 C C . SER A 1 88 ? 7.517 -5.107 -13.175 1.00 97.81 88 SER A C 1
ATOM 677 O O . SER A 1 88 ? 8.081 -5.433 -14.215 1.00 97.81 88 SER A O 1
ATOM 679 N N . LEU A 1 89 ? 7.262 -3.826 -12.882 1.00 97.19 89 LEU A N 1
ATOM 680 C CA . LEU A 1 89 ? 7.682 -2.719 -13.749 1.00 97.19 89 LEU A CA 1
ATOM 681 C C . LEU A 1 89 ? 9.204 -2.594 -13.828 1.00 97.19 89 LEU A C 1
ATOM 683 O O . LEU A 1 89 ? 9.747 -2.433 -14.918 1.00 97.19 89 LEU A O 1
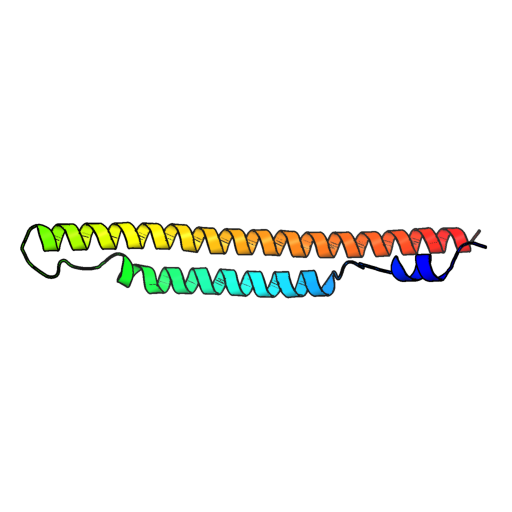ATOM 687 N N . LYS A 1 90 ? 9.895 -2.697 -12.690 1.00 97.31 90 LYS A N 1
ATOM 688 C CA . LYS A 1 90 ? 11.360 -2.659 -12.651 1.00 97.31 90 LYS A CA 1
ATOM 689 C C . LYS A 1 90 ? 11.973 -3.829 -13.421 1.00 97.31 90 LYS A C 1
ATOM 691 O O . LYS A 1 90 ? 12.911 -3.635 -14.184 1.00 97.31 90 LYS A O 1
ATOM 696 N N . GLU A 1 91 ? 11.424 -5.028 -13.252 1.00 97.38 91 GLU A N 1
ATOM 697 C CA . GLU A 1 91 ? 11.854 -6.217 -13.988 1.00 97.38 91 GLU A CA 1
ATOM 698 C C . GLU A 1 91 ? 11.622 -6.059 -15.497 1.00 97.38 91 GLU A C 1
ATOM 700 O O . GLU A 1 91 ? 12.511 -6.363 -16.292 1.00 97.38 91 GLU A O 1
ATOM 705 N N . ALA A 1 92 ? 10.457 -5.544 -15.902 1.00 95.94 92 ALA A N 1
ATOM 706 C CA . ALA A 1 92 ? 10.158 -5.266 -17.304 1.00 95.94 92 ALA A CA 1
ATOM 707 C C . ALA A 1 92 ? 11.134 -4.240 -17.899 1.00 95.94 92 ALA A C 1
ATOM 709 O O . ALA A 1 92 ? 11.678 -4.482 -18.975 1.00 95.94 92 ALA A O 1
ATOM 710 N N . ALA A 1 93 ? 11.415 -3.147 -17.180 1.00 95.94 93 ALA A N 1
ATOM 711 C CA . ALA A 1 93 ? 12.399 -2.146 -17.588 1.00 95.94 93 ALA A CA 1
ATOM 712 C C . ALA A 1 93 ? 13.767 -2.786 -17.851 1.00 95.94 93 ALA A C 1
ATOM 714 O O . ALA A 1 93 ? 14.346 -2.598 -18.920 1.00 95.94 93 ALA A O 1
ATOM 715 N N . SER A 1 94 ? 14.247 -3.611 -16.914 1.00 96.31 94 SER A N 1
ATOM 716 C CA . SER A 1 94 ? 15.502 -4.340 -17.084 1.00 96.31 94 SER A CA 1
ATOM 717 C C . SER A 1 94 ? 15.472 -5.239 -18.319 1.00 96.31 94 SER A C 1
ATOM 719 O O . SER A 1 94 ? 16.409 -5.190 -19.107 1.00 96.31 94 SER A O 1
ATOM 721 N N . LYS A 1 95 ? 14.404 -6.013 -18.545 1.00 95.62 95 LYS A N 1
ATOM 722 C CA . LYS A 1 95 ? 14.306 -6.903 -19.716 1.00 95.62 95 LYS A CA 1
ATOM 723 C C . LYS A 1 95 ? 14.371 -6.148 -21.044 1.00 95.62 95 LYS A C 1
ATOM 725 O O . LYS A 1 95 ? 15.057 -6.606 -21.956 1.00 95.62 95 LYS A O 1
ATOM 730 N N . TYR A 1 96 ? 13.703 -5.001 -21.147 1.00 93.06 96 TYR A N 1
ATOM 731 C CA . TYR A 1 96 ? 13.774 -4.171 -22.351 1.00 93.06 96 TYR A CA 1
ATOM 732 C C . TYR A 1 96 ? 15.181 -3.613 -22.585 1.00 93.06 96 TYR A C 1
ATOM 734 O O . TYR A 1 96 ? 15.669 -3.699 -23.706 1.00 93.06 96 TYR A O 1
ATOM 742 N N . ILE A 1 97 ? 15.859 -3.128 -21.536 1.00 92.25 97 ILE A N 1
ATOM 743 C CA . ILE A 1 97 ? 17.245 -2.635 -21.638 1.00 92.25 97 ILE A CA 1
ATOM 744 C C . ILE A 1 97 ? 18.183 -3.737 -22.147 1.00 92.25 97 ILE A C 1
ATOM 746 O O . ILE A 1 97 ? 18.896 -3.520 -23.120 1.00 92.25 97 ILE A O 1
ATOM 750 N N . HIS A 1 98 ? 18.132 -4.931 -21.547 1.00 91.75 98 HIS A N 1
ATOM 751 C CA . HIS A 1 98 ? 18.995 -6.048 -21.953 1.00 91.75 98 HIS A CA 1
ATOM 752 C C . HIS A 1 98 ? 18.716 -6.480 -23.398 1.00 91.75 98 HIS A C 1
ATOM 754 O O . HIS A 1 98 ? 19.644 -6.701 -24.167 1.00 91.75 98 HIS A O 1
ATOM 760 N N . THR A 1 99 ? 17.441 -6.539 -23.795 1.00 90.44 99 THR A N 1
ATOM 761 C CA . THR A 1 99 ? 17.063 -6.898 -25.172 1.00 90.44 99 THR A CA 1
ATOM 762 C C . THR A 1 99 ? 17.609 -5.887 -26.184 1.00 90.44 99 THR A C 1
ATOM 764 O O . THR A 1 99 ? 18.117 -6.275 -27.235 1.00 90.44 99 THR A O 1
ATOM 767 N N . ASP A 1 100 ? 17.538 -4.590 -25.878 1.00 85.94 100 ASP A N 1
ATOM 768 C CA . ASP A 1 100 ? 18.085 -3.544 -26.747 1.00 85.94 100 ASP A CA 1
ATOM 769 C C . ASP A 1 100 ? 19.619 -3.606 -26.836 1.00 85.94 100 ASP A C 1
ATOM 771 O O . ASP A 1 100 ? 20.181 -3.370 -27.907 1.00 85.94 100 ASP A O 1
ATOM 775 N N . GLU A 1 101 ? 20.308 -3.929 -25.740 1.00 87.62 101 GLU A N 1
ATOM 776 C CA . GLU A 1 101 ? 21.764 -4.124 -25.712 1.00 87.62 101 GLU A CA 1
ATOM 777 C C . GLU A 1 101 ? 22.200 -5.346 -26.537 1.00 87.62 101 GLU A C 1
ATOM 779 O O . GLU A 1 101 ? 23.101 -5.232 -27.374 1.00 87.62 101 GLU A O 1
ATOM 784 N N . ASP A 1 102 ? 21.521 -6.483 -26.371 1.00 89.06 102 ASP A N 1
ATOM 785 C CA . ASP A 1 102 ? 21.797 -7.719 -27.111 1.00 89.06 102 ASP A CA 1
ATOM 786 C C . ASP A 1 102 ? 21.553 -7.551 -28.618 1.00 89.06 102 ASP A C 1
ATOM 788 O O . ASP A 1 102 ? 22.353 -8.005 -29.447 1.00 89.06 102 ASP A O 1
ATOM 792 N N . ASN A 1 103 ? 20.486 -6.839 -28.990 1.00 84.19 103 ASN A N 1
ATOM 793 C CA . ASN A 1 103 ? 20.185 -6.529 -30.385 1.00 84.19 103 ASN A CA 1
ATOM 794 C C . ASN A 1 103 ? 21.255 -5.624 -31.011 1.00 84.19 103 ASN A C 1
ATOM 796 O O . ASN A 1 103 ? 21.716 -5.906 -32.116 1.00 84.19 103 ASN A O 1
ATOM 800 N N . LYS A 1 104 ? 21.694 -4.568 -30.309 1.00 83.06 104 LYS A N 1
ATOM 801 C CA . LYS A 1 104 ? 22.781 -3.688 -30.784 1.00 83.06 104 LYS A CA 1
ATOM 802 C C . LYS A 1 104 ? 24.080 -4.460 -30.987 1.00 83.06 104 LYS A C 1
ATOM 804 O O . LYS A 1 104 ? 24.747 -4.276 -31.998 1.00 83.06 104 LYS A O 1
ATOM 809 N N . LYS A 1 105 ? 24.424 -5.347 -30.050 1.00 82.69 105 LYS A N 1
ATOM 810 C CA . LYS A 1 105 ? 25.614 -6.195 -30.163 1.00 82.69 105 LYS A CA 1
ATOM 811 C C . LYS A 1 105 ? 25.534 -7.126 -31.373 1.00 82.69 105 LYS A C 1
ATOM 813 O O . LYS A 1 105 ? 26.515 -7.256 -32.093 1.00 82.69 105 LYS A O 1
ATOM 818 N N . SER A 1 106 ? 24.379 -7.748 -31.598 1.00 80.00 106 SER A N 1
ATOM 819 C CA . SER A 1 106 ? 24.166 -8.661 -32.728 1.00 80.00 106 SER A CA 1
ATOM 820 C C . SER A 1 106 ? 24.235 -7.943 -34.078 1.00 80.00 106 SER A C 1
ATOM 822 O O . SER A 1 106 ? 24.781 -8.497 -35.021 1.00 80.00 106 SER A O 1
ATOM 824 N N . LEU A 1 107 ? 23.724 -6.710 -34.163 1.00 73.94 107 LEU A N 1
ATOM 825 C CA . LEU A 1 107 ? 23.816 -5.876 -35.366 1.00 73.94 107 LEU A CA 1
ATOM 826 C C . LEU A 1 107 ? 25.261 -5.463 -35.666 1.00 73.94 107 LEU A C 1
ATOM 828 O O . LEU A 1 107 ? 25.710 -5.640 -36.789 1.00 73.94 107 LEU A O 1
ATOM 832 N N . ASN A 1 108 ? 26.010 -5.006 -34.659 1.00 71.50 108 ASN A N 1
ATOM 833 C CA . ASN A 1 108 ? 27.412 -4.623 -34.850 1.00 71.50 108 ASN A CA 1
ATOM 834 C C . ASN A 1 108 ? 28.285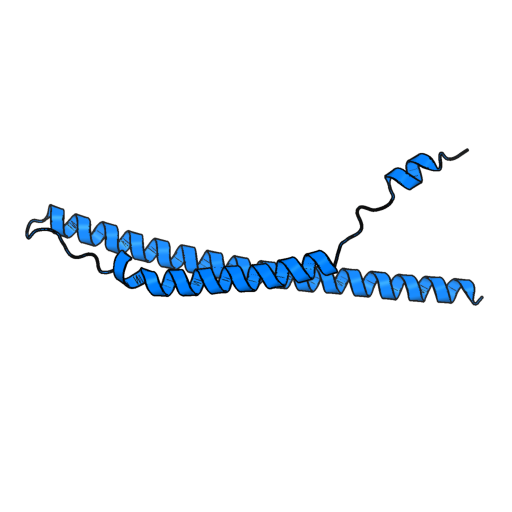 -5.806 -35.310 1.00 71.50 108 ASN A C 1
ATOM 836 O O . ASN A 1 108 ? 29.210 -5.613 -36.081 1.00 71.50 108 ASN A O 1
ATOM 840 N N . LEU A 1 109 ? 27.974 -7.032 -34.869 1.00 62.62 109 LEU A N 1
ATOM 841 C CA . LEU A 1 109 ? 28.669 -8.246 -35.315 1.00 62.62 109 LEU A CA 1
ATOM 842 C C . LEU A 1 109 ? 28.366 -8.635 -36.773 1.00 62.62 109 LEU A C 1
ATOM 844 O O . LEU A 1 109 ? 29.110 -9.429 -37.330 1.00 62.62 109 LEU A O 1
ATOM 848 N N . LEU A 1 110 ? 27.285 -8.126 -37.373 1.00 60.25 110 LEU A N 1
ATOM 849 C CA . LEU A 1 110 ? 26.944 -8.360 -38.784 1.00 60.25 110 LEU A CA 1
ATOM 850 C C . LEU A 1 110 ? 27.552 -7.308 -39.724 1.00 60.25 110 LEU A C 1
ATOM 852 O O . LEU A 1 110 ? 27.610 -7.554 -40.923 1.00 60.25 110 LEU A O 1
ATOM 856 N N . ASP A 1 111 ? 27.966 -6.152 -39.195 1.00 57.09 111 ASP A N 1
ATOM 857 C CA . ASP A 1 111 ? 28.600 -5.070 -39.964 1.00 57.09 111 ASP A CA 1
ATOM 858 C C . ASP A 1 111 ? 30.138 -5.219 -40.048 1.00 57.09 111 ASP A C 1
ATOM 860 O O . ASP A 1 111 ? 30.779 -4.515 -40.830 1.00 57.09 111 ASP A O 1
ATOM 864 N N . ASP A 1 112 ? 30.724 -6.123 -39.252 1.00 53.50 112 ASP A N 1
ATOM 865 C CA . ASP A 1 112 ? 32.169 -6.403 -39.187 1.00 53.50 112 ASP A CA 1
ATOM 866 C C . ASP A 1 112 ? 32.618 -7.607 -40.069 1.00 53.50 112 ASP A C 1
ATOM 868 O O . ASP A 1 112 ? 33.810 -7.931 -40.077 1.00 53.50 112 ASP A O 1
ATOM 872 N N . ASP A 1 113 ? 31.702 -8.232 -40.829 1.00 47.06 113 ASP A N 1
ATOM 873 C CA . ASP A 1 113 ? 31.931 -9.319 -41.817 1.00 47.06 113 ASP A CA 1
ATOM 874 C C . ASP A 1 113 ? 31.681 -8.849 -43.271 1.00 47.06 113 ASP A C 1
ATOM 876 O O . ASP A 1 113 ? 32.377 -9.348 -44.193 1.00 47.06 113 ASP A O 1
#

Sequence (113 aa):
MLNLSLLKDVEQIRANPDGMTEVSTKMVEIAHQISIANAKKAPVMTKIPAPGKDSVSALSARFFNARGRLYQVHTDRGADIGKRFSWSLKEAASKYIHTDEDNKKSLNLLDDD

Foldseek 3Di:
DPDVVVVVVVPDPDDDLVVLLVLLVVLLVVLVVLLVVLVVCLCVQQVQQQPDPDPVSVVVNVVRNVVSVVVSVVSNVVSVVSNVSSVVSNVVSVVSVVVVVVVVVVVVVVVVD

Radius of gyration: 26.05 Å; chains: 1; bounding box: 60×16×82 Å

pLDDT: mean 87.93, std 17.06, range [40.09, 98.44]

Secondary structure (DSSP, 8-state):
---HHHHHHTS-----HHHHHHHHHHHHHHHHHHHHHHHHHHHHHH-PPPSSSSHHHHHHHHHHHHHHHHHHHHHHHHHHHHHHHHHHHHHHHHHHHHHHHHHHHHHHHHH--